Protein AF-A0A2W3ZI94-F1 (afdb_monomer_lite)

Structure (mmCIF, N/CA/C/O backbone):
data_AF-A0A2W3ZI94-F1
#
_entry.id   AF-A0A2W3ZI94-F1
#
loop_
_atom_site.group_PDB
_atom_site.id
_atom_site.type_symbol
_atom_site.label_atom_id
_atom_site.label_alt_id
_atom_site.label_comp_id
_atom_site.label_asym_id
_atom_site.label_entity_id
_atom_site.label_seq_id
_atom_site.pdbx_PDB_ins_code
_atom_site.Cartn_x
_atom_site.Cartn_y
_atom_site.Cartn_z
_atom_site.occupancy
_atom_site.B_iso_or_equiv
_atom_site.auth_seq_id
_atom_site.auth_comp_id
_atom_site.auth_asym_id
_atom_site.auth_atom_id
_atom_site.pdbx_PDB_model_num
ATOM 1 N N . MET A 1 1 ? 6.657 10.596 2.943 1.00 67.88 1 MET A N 1
ATOM 2 C CA . MET A 1 1 ? 6.459 9.657 4.073 1.00 67.88 1 MET A CA 1
ATOM 3 C C . MET A 1 1 ? 5.938 10.305 5.361 1.00 67.88 1 MET A C 1
ATOM 5 O O . MET A 1 1 ? 5.074 9.703 5.979 1.00 67.88 1 MET A O 1
ATOM 9 N N . LYS A 1 2 ? 6.381 11.511 5.772 1.00 80.62 2 LYS A N 1
ATOM 10 C CA . LYS A 1 2 ? 6.008 12.125 7.072 1.00 80.62 2 LYS A CA 1
ATOM 11 C C . LYS A 1 2 ? 4.496 12.137 7.373 1.00 80.62 2 LYS A C 1
ATOM 13 O O . LYS A 1 2 ? 4.099 11.718 8.449 1.00 80.62 2 LYS A O 1
ATOM 18 N N . ASN A 1 3 ? 3.659 12.530 6.410 1.00 85.75 3 ASN A N 1
ATOM 19 C CA . ASN A 1 3 ? 2.201 12.569 6.606 1.00 85.75 3 ASN A CA 1
ATOM 20 C C . ASN A 1 3 ? 1.575 11.172 6.761 1.00 85.75 3 ASN A C 1
ATOM 22 O O . ASN A 1 3 ? 0.648 11.007 7.548 1.00 85.75 3 ASN A O 1
ATOM 26 N N . LEU A 1 4 ? 2.090 10.168 6.040 1.00 90.12 4 LEU A N 1
ATOM 27 C CA . LEU A 1 4 ? 1.612 8.786 6.140 1.00 90.12 4 LEU A CA 1
ATOM 28 C C . LEU A 1 4 ? 1.971 8.196 7.506 1.00 90.12 4 LEU A C 1
ATOM 30 O O . LEU A 1 4 ? 1.117 7.617 8.168 1.00 90.12 4 LEU A O 1
ATOM 34 N N . GLN A 1 5 ? 3.198 8.447 7.963 1.00 89.31 5 GLN A N 1
ATOM 35 C CA . GLN A 1 5 ? 3.659 8.045 9.287 1.00 89.31 5 GLN A CA 1
ATOM 36 C C . GLN A 1 5 ? 2.807 8.674 10.400 1.00 89.31 5 GLN A C 1
ATOM 38 O O . GLN A 1 5 ? 2.301 7.961 11.263 1.00 89.31 5 GLN A O 1
ATOM 43 N N . SER A 1 6 ? 2.553 9.986 10.335 1.00 92.31 6 SER A N 1
ATOM 44 C CA . SER A 1 6 ? 1.658 10.661 11.285 1.00 92.31 6 SER A CA 1
ATOM 45 C C . SER A 1 6 ? 0.228 10.106 11.246 1.00 92.31 6 SER A C 1
ATOM 47 O O . SER A 1 6 ? -0.412 9.975 12.288 1.00 92.31 6 SER A O 1
ATOM 49 N N . GLY A 1 7 ? -0.274 9.727 10.066 1.00 91.94 7 GLY A N 1
ATOM 50 C CA . GLY A 1 7 ? -1.568 9.054 9.924 1.00 91.94 7 GLY A CA 1
ATOM 51 C C . GLY A 1 7 ? -1.610 7.686 10.614 1.00 91.94 7 GLY A C 1
ATOM 52 O O . GLY A 1 7 ? -2.579 7.384 11.316 1.00 91.94 7 GLY A O 1
ATOM 53 N N . LYS A 1 8 ? -0.546 6.882 10.480 1.00 93.62 8 LYS A N 1
ATOM 54 C CA . LYS A 1 8 ? -0.423 5.578 11.155 1.00 93.62 8 LYS A CA 1
ATOM 55 C C . LYS A 1 8 ? -0.367 5.738 12.671 1.00 93.62 8 LYS A C 1
ATOM 57 O O . LYS A 1 8 ? -1.076 5.026 13.378 1.00 93.62 8 LYS A O 1
ATOM 62 N N . GLU A 1 9 ? 0.405 6.698 13.169 1.00 94.81 9 GLU A N 1
ATOM 63 C CA . GLU A 1 9 ? 0.486 7.010 14.601 1.00 94.81 9 GLU A CA 1
ATOM 64 C C . GLU A 1 9 ? -0.878 7.426 15.164 1.00 94.81 9 GLU A C 1
ATOM 66 O O . GLU A 1 9 ? -1.322 6.882 16.177 1.00 94.81 9 GLU A O 1
ATOM 71 N N . ALA A 1 10 ? -1.597 8.315 14.472 1.00 94.50 10 ALA A N 1
ATOM 72 C CA . ALA A 1 10 ? -2.949 8.710 14.862 1.00 94.50 10 ALA A CA 1
ATOM 73 C C . ALA A 1 10 ? -3.919 7.512 14.870 1.00 94.50 10 ALA A C 1
ATOM 75 O O . ALA A 1 10 ? -4.693 7.340 15.813 1.00 94.50 10 ALA A O 1
ATOM 76 N N . SER A 1 11 ? -3.850 6.640 13.858 1.00 95.38 11 SER A N 1
ATOM 77 C CA . SER A 1 11 ? -4.662 5.418 13.776 1.00 95.38 11 SER A CA 1
ATOM 78 C C . SER A 1 11 ? -4.373 4.450 14.934 1.00 95.38 11 SER A C 1
ATOM 80 O O . SER A 1 11 ? -5.299 3.916 15.548 1.00 95.38 11 SER A O 1
ATOM 82 N N . GLN A 1 12 ? -3.100 4.274 15.299 1.00 95.19 12 GLN A N 1
ATOM 83 C CA . GLN A 1 12 ? -2.689 3.447 16.437 1.00 95.19 12 GLN A CA 1
ATOM 84 C C . GLN A 1 12 ? -3.173 4.023 17.771 1.00 95.19 12 GLN A C 1
ATOM 86 O O . GLN A 1 12 ? -3.701 3.281 18.603 1.00 95.19 12 GLN A O 1
ATOM 91 N N . GLN A 1 13 ? -3.054 5.338 17.967 1.00 96.62 13 GLN A N 1
ATOM 92 C CA . GLN A 1 13 ? -3.566 6.011 19.162 1.00 96.62 13 GLN A CA 1
ATOM 93 C C . GLN A 1 13 ? -5.091 5.881 19.272 1.00 96.62 13 GLN A C 1
ATOM 95 O O . GLN A 1 13 ? -5.598 5.553 20.346 1.00 96.62 13 GLN A O 1
ATOM 100 N N . LEU A 1 14 ? -5.822 6.051 18.164 1.00 95.38 14 LEU A N 1
ATOM 101 C CA . LEU A 1 14 ? -7.273 5.847 18.112 1.00 95.38 14 LEU A CA 1
ATOM 102 C C . LEU A 1 14 ? -7.663 4.404 18.440 1.00 95.38 14 LEU A C 1
ATOM 104 O O . LEU A 1 14 ? -8.616 4.183 19.191 1.00 95.38 14 LEU A O 1
ATOM 108 N N . LYS A 1 15 ? -6.919 3.418 17.927 1.00 95.06 15 LYS A N 1
ATOM 109 C CA . LYS A 1 15 ? -7.132 2.000 18.242 1.00 95.06 15 LYS A CA 1
ATOM 110 C C . LYS A 1 15 ? -6.933 1.732 19.733 1.00 95.06 15 LYS A C 1
ATOM 112 O O . LYS A 1 15 ? -7.815 1.156 20.365 1.00 95.06 15 LYS A O 1
ATOM 117 N N . ALA A 1 16 ? -5.820 2.195 20.301 1.00 94.81 16 ALA A N 1
ATOM 118 C CA . ALA A 1 16 ? -5.512 2.021 21.718 1.00 94.81 16 ALA A CA 1
ATOM 119 C C . ALA A 1 16 ? -6.544 2.720 22.621 1.00 94.81 16 ALA A C 1
ATOM 121 O O . ALA A 1 16 ? -7.003 2.141 23.604 1.00 94.81 16 ALA A O 1
ATOM 122 N N . GLY A 1 17 ? -6.956 3.942 22.272 1.00 92.31 17 GLY A N 1
ATOM 123 C CA . GLY A 1 17 ? -8.023 4.663 22.967 1.00 92.31 17 GLY A CA 1
ATOM 124 C C . GLY A 1 17 ? -9.356 3.914 22.912 1.00 92.31 17 GLY A C 1
ATOM 125 O O . GLY A 1 17 ? -9.997 3.721 23.941 1.00 92.31 17 GLY A O 1
ATOM 126 N N . SER A 1 18 ? -9.727 3.401 21.739 1.00 92.12 18 SER A N 1
ATOM 127 C CA . SER A 1 18 ? -10.952 2.613 21.545 1.00 92.12 18 SER A CA 1
ATOM 128 C C . SER A 1 18 ? -10.939 1.311 22.352 1.00 92.12 18 SER A C 1
ATOM 130 O O . SER A 1 18 ? -11.940 0.957 22.968 1.00 92.12 18 SER A O 1
ATOM 132 N N . GLN A 1 19 ? -9.798 0.622 22.426 1.00 90.44 19 GLN A N 1
ATOM 133 C CA . GLN A 1 19 ? -9.638 -0.569 23.268 1.00 90.44 19 GLN A CA 1
ATOM 134 C C . GLN A 1 19 ? -9.769 -0.243 24.760 1.00 90.44 19 GLN A C 1
ATOM 136 O O . GLN A 1 19 ? -10.394 -1.004 25.495 1.00 90.44 19 GLN A O 1
ATOM 141 N N . LYS A 1 20 ? -9.237 0.902 25.211 1.00 87.81 20 LYS A N 1
ATOM 142 C CA . LYS A 1 20 ? -9.434 1.373 26.590 1.00 87.81 20 LYS A CA 1
ATOM 143 C C . LYS A 1 20 ? -10.903 1.656 26.889 1.00 87.81 20 LYS A C 1
ATOM 145 O O . LYS A 1 20 ? -11.350 1.316 27.977 1.00 87.81 20 LYS A O 1
ATOM 150 N N . VAL A 1 21 ? -11.654 2.225 25.943 1.00 84.50 21 VAL A N 1
ATOM 151 C CA . VAL A 1 21 ? -13.106 2.426 26.097 1.00 84.50 21 VAL A CA 1
ATOM 152 C C . VAL A 1 21 ? -13.817 1.082 26.260 1.00 84.50 21 VAL A C 1
ATOM 154 O O . VAL A 1 21 ? -14.571 0.921 27.213 1.00 84.50 21 VAL A O 1
ATOM 157 N N . VAL A 1 22 ? -13.521 0.087 25.415 1.00 84.50 22 VAL A N 1
ATOM 158 C CA . VAL A 1 22 ? -14.087 -1.270 25.553 1.00 84.50 22 VAL A CA 1
ATOM 159 C C . VAL A 1 22 ? -13.744 -1.893 26.914 1.00 84.50 22 VAL A C 1
ATOM 161 O O . VAL A 1 22 ? -14.622 -2.437 27.580 1.00 84.50 22 VAL A O 1
ATOM 164 N N . ALA A 1 23 ? -12.495 -1.771 27.369 1.00 81.62 23 ALA A N 1
ATOM 165 C CA . ALA A 1 23 ? -12.049 -2.335 28.644 1.00 81.62 23 ALA A CA 1
ATOM 166 C C . ALA A 1 23 ? -12.647 -1.621 29.872 1.00 81.62 23 ALA A C 1
ATOM 168 O O . ALA A 1 23 ? -13.001 -2.271 30.854 1.00 81.62 23 ALA A O 1
ATOM 169 N N . ALA A 1 24 ? -12.786 -0.293 29.826 1.00 73.94 24 ALA A N 1
ATOM 170 C CA . ALA A 1 24 ? -13.434 0.485 30.883 1.00 73.94 24 ALA A CA 1
ATOM 171 C C . ALA A 1 24 ? -14.924 0.139 31.007 1.00 73.94 24 ALA A C 1
ATOM 173 O O . ALA A 1 24 ? -15.475 0.136 32.106 1.00 73.94 24 ALA A O 1
ATOM 174 N N . VAL A 1 25 ? -15.560 -0.204 29.884 1.00 69.00 25 VAL A N 1
ATOM 175 C CA . VAL A 1 25 ? -16.930 -0.717 29.861 1.00 69.00 25 VAL A CA 1
ATOM 176 C C . VAL A 1 25 ? -16.988 -2.080 30.571 1.00 69.00 25 VAL A C 1
ATOM 178 O O . VAL A 1 25 ? -17.795 -2.222 31.486 1.00 69.00 25 VAL A O 1
ATOM 181 N N . ASP A 1 26 ? -16.076 -3.020 30.286 1.00 66.50 26 ASP A N 1
ATOM 182 C CA . ASP A 1 26 ? -16.006 -4.350 30.936 1.00 66.50 26 ASP A CA 1
ATOM 183 C C . ASP A 1 26 ? -15.731 -4.315 32.464 1.00 66.50 26 ASP A C 1
ATOM 185 O O . ASP A 1 26 ? -16.056 -5.264 33.181 1.00 66.50 26 ASP A O 1
ATOM 189 N N . GLY A 1 27 ? -15.200 -3.210 33.001 1.00 63.91 27 GLY A N 1
ATOM 190 C CA . GLY A 1 27 ? -14.850 -3.026 34.420 1.00 63.91 27 GLY A CA 1
ATOM 191 C C . GLY A 1 27 ? -16.011 -2.785 35.406 1.00 63.91 27 GLY A C 1
ATOM 192 O O . GLY A 1 27 ? -15.751 -2.431 36.555 1.00 63.91 27 GLY A O 1
ATOM 193 N N . LYS A 1 28 ? -17.277 -2.977 34.999 1.00 59.50 28 LYS A N 1
ATOM 194 C CA . LYS A 1 28 ? -18.519 -2.724 35.780 1.00 59.50 28 LYS A CA 1
ATOM 195 C C . LYS A 1 28 ? -18.851 -1.251 36.093 1.00 59.50 28 LYS A C 1
ATOM 197 O O . LYS A 1 28 ? -19.664 -0.993 36.977 1.00 59.50 28 LYS A O 1
ATOM 202 N N . THR A 1 29 ? -18.290 -0.273 35.379 1.00 57.09 29 THR A N 1
ATOM 203 C CA . THR A 1 29 ? -18.616 1.159 35.597 1.00 57.09 29 THR A CA 1
ATOM 204 C C . THR A 1 29 ? -19.902 1.607 34.878 1.00 57.09 29 THR A C 1
ATOM 206 O O . THR A 1 29 ? -20.503 2.611 35.247 1.00 57.09 29 THR A O 1
ATOM 209 N N . LEU A 1 30 ? -20.365 0.842 33.884 1.00 57.28 30 LEU A N 1
ATOM 210 C CA . LEU A 1 30 ? -21.620 1.033 33.149 1.00 57.28 30 LEU A CA 1
ATOM 211 C C . LEU A 1 30 ? -22.376 -0.305 33.146 1.00 57.28 30 LEU A C 1
ATOM 213 O O . LEU A 1 30 ? -21.783 -1.329 32.822 1.00 57.28 30 LEU A O 1
ATOM 217 N N . SER A 1 31 ? -23.662 -0.335 33.503 1.00 64.50 31 SER A N 1
ATOM 218 C CA . SER A 1 31 ? -24.506 -1.539 33.410 1.00 64.50 31 SER A CA 1
ATOM 219 C C . SER A 1 31 ? -25.778 -1.255 32.601 1.00 64.50 31 SER A C 1
ATOM 221 O O . SER A 1 31 ? -26.190 -0.104 32.454 1.00 64.50 31 SER A O 1
ATOM 223 N N . GLY A 1 32 ? -26.392 -2.298 32.030 1.00 72.62 32 GLY A N 1
ATOM 224 C CA . GLY A 1 32 ? -27.660 -2.202 31.289 1.00 72.62 32 GLY A CA 1
ATOM 225 C C . GLY A 1 32 ? -27.522 -2.066 29.765 1.00 72.62 32 GLY A C 1
ATOM 226 O O . GLY A 1 32 ? -26.488 -2.374 29.182 1.00 72.62 32 GLY A O 1
ATOM 227 N N . ALA A 1 33 ? -28.585 -1.623 29.086 1.00 76.25 33 ALA A N 1
ATOM 228 C CA . ALA A 1 33 ? -28.647 -1.581 27.617 1.00 76.25 33 ALA A CA 1
ATOM 229 C C . ALA A 1 33 ? -27.573 -0.676 26.979 1.00 76.25 33 ALA A C 1
ATOM 231 O O . ALA A 1 33 ? -27.032 -1.007 25.925 1.00 76.25 33 ALA A O 1
ATOM 232 N N . ALA A 1 34 ? -27.214 0.429 27.642 1.00 74.50 34 ALA A N 1
ATOM 233 C CA . ALA A 1 34 ? -26.156 1.333 27.189 1.00 74.50 34 ALA A CA 1
ATOM 234 C C . ALA A 1 34 ? -24.760 0.681 27.230 1.00 74.50 34 ALA A C 1
ATOM 236 O O . ALA A 1 34 ? -23.939 0.950 26.354 1.00 74.50 34 ALA A O 1
ATOM 237 N N . TYR A 1 35 ? -24.508 -0.217 28.193 1.00 72.50 35 TYR A N 1
ATOM 238 C CA . TYR A 1 35 ? -23.271 -1.005 28.270 1.00 72.50 35 TYR A CA 1
ATOM 239 C C . TYR A 1 35 ? -23.130 -1.924 27.051 1.00 72.50 35 TYR A C 1
ATOM 241 O O . TYR A 1 35 ? -22.112 -1.890 26.358 1.00 72.50 35 TYR A O 1
ATOM 249 N N . THR A 1 36 ? -24.180 -2.686 26.735 1.00 74.69 36 THR A N 1
ATOM 250 C CA . THR A 1 36 ? -24.172 -3.613 25.594 1.00 74.69 36 THR A CA 1
ATOM 251 C C . THR A 1 36 ? -24.063 -2.859 24.271 1.00 74.69 36 THR A C 1
ATOM 253 O O . THR A 1 36 ? -23.278 -3.245 23.407 1.00 74.69 36 THR A O 1
ATOM 256 N N . ALA A 1 37 ? -24.794 -1.749 24.129 1.00 82.38 37 ALA A N 1
ATOM 257 C CA . ALA A 1 37 ? -24.751 -0.919 22.930 1.00 82.38 37 ALA A CA 1
ATOM 258 C C . ALA A 1 37 ? -23.372 -0.273 22.718 1.00 82.38 37 ALA A C 1
ATOM 260 O O . ALA A 1 37 ? -22.847 -0.305 21.608 1.00 82.38 37 ALA A O 1
ATOM 261 N N . GLY A 1 38 ? -22.756 0.268 23.777 1.00 83.06 38 GLY A N 1
ATOM 262 C CA . GLY A 1 38 ? -21.419 0.859 23.710 1.00 83.06 38 GLY A CA 1
ATOM 263 C C . GLY A 1 38 ? -20.345 -0.171 23.360 1.00 83.06 38 GLY A C 1
ATOM 264 O O . GLY A 1 38 ? -19.549 0.053 22.449 1.00 83.06 38 GLY A O 1
ATOM 265 N N . LYS A 1 39 ? -20.356 -1.337 24.020 1.00 83.06 39 LYS A N 1
ATOM 266 C CA . LYS A 1 39 ? -19.419 -2.425 23.711 1.00 83.06 39 LYS A CA 1
ATOM 267 C C . LYS A 1 39 ? -19.569 -2.916 22.270 1.00 83.06 39 LYS A C 1
ATOM 269 O O . LYS A 1 39 ? -18.553 -3.061 21.589 1.00 83.06 39 LYS A O 1
ATOM 274 N N . GLY A 1 40 ? -20.804 -3.126 21.809 1.00 87.31 40 GLY A N 1
ATOM 275 C CA . GLY A 1 40 ? -21.100 -3.535 20.434 1.00 87.31 40 GLY A CA 1
ATOM 276 C C . GLY A 1 40 ? -20.634 -2.497 19.415 1.00 87.31 40 GLY A C 1
ATOM 277 O O . GLY A 1 40 ? -19.878 -2.821 18.509 1.00 87.31 40 GLY A O 1
ATOM 278 N N . LEU A 1 41 ? -20.958 -1.213 19.615 1.00 90.38 41 LEU A N 1
ATOM 279 C CA . LEU A 1 41 ? -20.513 -0.138 18.721 1.00 90.38 41 LEU A CA 1
ATOM 280 C C . LEU A 1 41 ? -18.987 -0.127 18.552 1.00 90.38 41 LEU A C 1
ATOM 282 O O . LEU A 1 41 ? -18.478 -0.049 17.431 1.00 90.38 41 LEU A O 1
ATOM 286 N N . PHE A 1 42 ? -18.241 -0.214 19.654 1.00 91.25 42 PHE A N 1
ATOM 287 C CA . PHE A 1 42 ? -16.786 -0.159 19.577 1.00 91.25 42 PHE A CA 1
ATOM 288 C C . PHE A 1 42 ? -16.163 -1.439 19.018 1.00 91.25 42 PHE A C 1
ATOM 290 O O . PHE A 1 42 ? -15.230 -1.354 18.217 1.00 91.25 42 PHE A O 1
ATOM 297 N N . SER A 1 43 ? -16.675 -2.604 19.412 1.00 90.19 43 SER A N 1
ATOM 298 C CA . SER A 1 43 ? -16.118 -3.902 19.012 1.00 90.19 43 SER A CA 1
ATOM 299 C C . SER A 1 43 ? -16.469 -4.262 17.571 1.00 90.19 43 SER A C 1
ATOM 301 O O . SER A 1 43 ? -15.614 -4.765 16.846 1.00 90.19 43 SER A O 1
ATOM 303 N N . ASP A 1 44 ? -17.686 -3.935 17.139 1.00 92.88 44 ASP A N 1
ATOM 304 C CA . ASP A 1 44 ? -18.244 -4.426 15.878 1.00 92.88 44 ASP A CA 1
ATOM 305 C C . ASP A 1 44 ? -18.129 -3.396 14.749 1.00 92.88 44 ASP A C 1
ATOM 307 O O . ASP A 1 44 ? -18.106 -3.767 13.574 1.00 92.88 44 ASP A O 1
ATOM 311 N N . LEU A 1 45 ? -18.014 -2.102 15.079 1.00 93.94 45 LEU A N 1
ATOM 312 C CA . LEU A 1 45 ? -17.934 -1.032 14.083 1.00 93.94 45 LEU A CA 1
ATOM 313 C C . LEU A 1 45 ? -16.651 -0.206 14.186 1.00 93.94 45 LEU A C 1
ATOM 315 O O . LEU A 1 45 ? -15.901 -0.126 13.209 1.00 93.94 45 LEU A O 1
ATOM 319 N N . VAL A 1 46 ? -16.374 0.410 15.339 1.00 94.38 46 VAL A N 1
ATOM 320 C CA . VAL A 1 46 ? -15.277 1.391 15.460 1.00 94.38 46 VAL A CA 1
A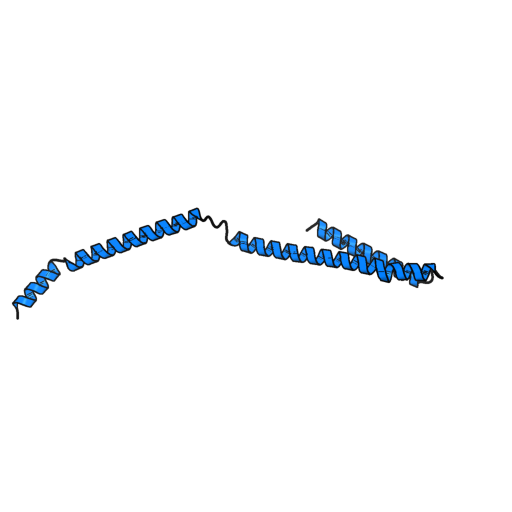TOM 321 C C . VAL A 1 46 ? -13.907 0.731 15.291 1.00 94.38 46 VAL A C 1
ATOM 323 O O . VAL A 1 46 ? -13.137 1.145 14.424 1.00 94.38 46 VAL A O 1
ATOM 326 N N . LEU A 1 47 ? -13.597 -0.319 16.059 1.00 95.31 47 LEU A N 1
ATOM 327 C CA . LEU A 1 47 ? -12.305 -1.014 15.978 1.00 95.31 47 LEU A CA 1
ATOM 328 C C . LEU A 1 47 ? -12.056 -1.664 14.602 1.00 95.31 47 LEU A C 1
ATOM 330 O O . LEU A 1 47 ? -10.949 -1.502 14.067 1.00 95.31 47 LEU A O 1
ATOM 334 N N . PRO A 1 48 ? -13.043 -2.341 13.978 1.00 96.31 48 PRO A N 1
ATOM 335 C CA . PRO A 1 48 ? -12.904 -2.828 12.609 1.00 96.31 48 PRO A CA 1
ATOM 336 C C . PRO A 1 48 ? -12.673 -1.706 11.596 1.00 96.31 48 PRO A C 1
ATOM 338 O O . PRO A 1 48 ? -11.849 -1.858 10.696 1.00 96.31 48 PRO A O 1
ATOM 341 N N . THR A 1 49 ? -13.346 -0.562 11.744 1.00 96.69 49 THR A N 1
ATOM 342 C CA . THR A 1 49 ? -13.176 0.586 10.839 1.00 96.69 49 THR A CA 1
ATOM 343 C C . THR A 1 49 ? -11.782 1.192 10.958 1.00 96.69 49 THR A C 1
ATOM 345 O O . THR A 1 49 ? -11.122 1.394 9.940 1.00 96.69 49 THR A O 1
ATOM 348 N N . ILE A 1 50 ? -11.288 1.401 12.182 1.00 95.31 50 ILE A N 1
ATOM 349 C CA . ILE A 1 50 ? -9.910 1.859 12.412 1.00 95.31 50 ILE A CA 1
ATOM 350 C C . ILE A 1 50 ? -8.922 0.881 11.771 1.00 95.31 50 ILE A C 1
ATOM 352 O O . ILE A 1 50 ? -8.029 1.313 11.049 1.00 95.31 50 ILE A O 1
ATOM 356 N N . SER A 1 51 ? -9.127 -0.428 11.956 1.00 94.19 51 SER A N 1
ATOM 357 C CA . SER A 1 51 ? -8.252 -1.454 11.377 1.00 94.19 51 SER A CA 1
ATOM 358 C C . SER A 1 51 ? -8.251 -1.424 9.845 1.00 94.19 51 SER A C 1
ATOM 360 O O . SER A 1 51 ? -7.184 -1.515 9.244 1.00 94.19 51 SER A O 1
ATOM 362 N N . LYS A 1 52 ? -9.411 -1.224 9.198 1.00 95.62 52 LYS A N 1
ATOM 363 C CA . LYS A 1 52 ? -9.497 -1.049 7.736 1.00 95.62 52 LYS A CA 1
ATOM 364 C C . LYS A 1 52 ? -8.690 0.158 7.258 1.00 95.62 52 LYS A C 1
ATOM 366 O O . LYS A 1 52 ? -7.990 0.055 6.254 1.00 95.62 52 LYS A O 1
ATOM 371 N N . VAL A 1 53 ? -8.767 1.280 7.977 1.00 94.62 53 VAL A N 1
ATOM 372 C CA . VAL A 1 53 ? -7.985 2.484 7.663 1.00 94.62 53 VAL A CA 1
ATOM 373 C C . VAL A 1 53 ? -6.488 2.222 7.834 1.00 94.62 53 VAL A C 1
ATOM 375 O O . VAL A 1 53 ? -5.721 2.568 6.939 1.00 94.62 53 VAL A O 1
ATOM 378 N N . THR A 1 54 ? -6.068 1.555 8.916 1.00 93.56 54 THR A N 1
ATOM 379 C CA . THR A 1 54 ? -4.658 1.178 9.116 1.00 93.56 54 THR A CA 1
ATOM 380 C C . THR A 1 54 ? -4.150 0.317 7.958 1.00 93.56 54 THR A C 1
ATOM 382 O O . THR A 1 54 ? -3.132 0.641 7.357 1.00 93.56 54 THR A O 1
ATOM 385 N N . SER A 1 55 ? -4.898 -0.721 7.572 1.00 94.38 55 SER A N 1
ATOM 386 C CA . SER A 1 55 ? -4.513 -1.594 6.458 1.00 94.38 55 SER A CA 1
ATOM 387 C C . SER A 1 55 ? -4.483 -0.872 5.109 1.00 94.38 55 SER A C 1
ATOM 389 O O . SER A 1 55 ? -3.670 -1.207 4.253 1.00 94.38 55 SER A O 1
ATOM 391 N N . ALA A 1 56 ? -5.355 0.115 4.890 1.00 94.88 56 ALA A N 1
ATOM 392 C CA . ALA A 1 56 ? -5.299 0.943 3.688 1.00 94.88 56 ALA A CA 1
ATOM 393 C C . ALA A 1 56 ? -4.027 1.809 3.657 1.00 94.88 56 ALA A C 1
ATOM 395 O O . ALA A 1 56 ? -3.394 1.917 2.611 1.00 94.88 56 ALA A O 1
ATOM 396 N N . MET A 1 57 ? -3.616 2.369 4.799 1.00 94.31 57 MET A N 1
ATOM 397 C CA . MET A 1 57 ? -2.349 3.102 4.914 1.00 94.31 57 MET A CA 1
ATOM 398 C C . MET A 1 57 ? -1.138 2.196 4.656 1.00 94.31 57 MET A C 1
ATOM 400 O O . MET A 1 57 ? -0.226 2.613 3.947 1.00 94.31 57 MET A O 1
ATOM 404 N N . ASP A 1 58 ? -1.148 0.960 5.170 1.00 93.25 58 ASP A N 1
ATOM 405 C CA . ASP A 1 58 ? -0.088 -0.028 4.909 1.00 93.25 58 ASP A CA 1
ATOM 406 C C . ASP A 1 58 ? 0.041 -0.343 3.409 1.00 93.25 58 ASP A C 1
ATOM 408 O O . ASP A 1 58 ? 1.147 -0.414 2.877 1.00 93.25 58 ASP A O 1
ATOM 412 N N . ARG A 1 59 ? -1.088 -0.474 2.698 1.00 95.75 59 ARG A N 1
ATOM 413 C CA . ARG A 1 59 ? -1.086 -0.693 1.242 1.00 95.75 59 ARG A CA 1
ATOM 414 C C . ARG A 1 59 ? -0.508 0.494 0.479 1.00 95.75 59 ARG A C 1
ATOM 416 O O . ARG A 1 59 ? 0.332 0.290 -0.388 1.00 95.75 59 ARG A O 1
ATOM 423 N N . ILE A 1 60 ? -0.904 1.719 0.831 1.00 94.50 60 ILE A N 1
ATOM 424 C CA . ILE A 1 60 ? -0.363 2.938 0.207 1.00 94.50 60 ILE A CA 1
ATOM 425 C C . ILE A 1 60 ? 1.155 3.022 0.411 1.00 94.50 60 ILE A C 1
ATOM 427 O O . ILE A 1 60 ? 1.884 3.390 -0.506 1.00 94.50 60 ILE A O 1
ATOM 431 N N . GLU A 1 61 ? 1.650 2.667 1.599 1.00 93.31 61 GLU A N 1
ATOM 432 C CA . GLU A 1 61 ? 3.088 2.631 1.880 1.00 93.31 61 GLU A CA 1
ATOM 433 C C . GLU A 1 61 ? 3.823 1.632 0.976 1.00 93.31 61 GLU A C 1
ATOM 435 O O . GLU A 1 61 ? 4.841 1.973 0.370 1.00 93.31 61 GLU A O 1
ATOM 440 N N . GLN A 1 62 ? 3.273 0.425 0.836 1.00 93.44 62 GLN A N 1
ATOM 441 C CA . GLN A 1 62 ? 3.834 -0.621 -0.014 1.00 93.44 62 GLN A CA 1
ATOM 442 C C . GLN A 1 62 ? 3.832 -0.227 -1.500 1.00 93.44 62 GLN A C 1
ATOM 444 O O . GLN A 1 62 ? 4.819 -0.451 -2.207 1.00 93.44 62 GLN A O 1
ATOM 449 N N . GLU A 1 63 ? 2.745 0.374 -1.984 1.00 94.31 63 GLU A N 1
ATOM 450 C CA . GLU A 1 63 ? 2.644 0.871 -3.359 1.00 94.31 63 GLU A CA 1
ATOM 451 C C . GLU A 1 63 ? 3.665 1.981 -3.620 1.00 94.31 63 GLU A C 1
ATOM 453 O O . GLU A 1 63 ? 4.400 1.920 -4.604 1.00 94.31 63 GLU A O 1
ATOM 458 N N . LEU A 1 64 ? 3.797 2.949 -2.708 1.00 92.62 64 LEU A N 1
ATOM 459 C CA . LEU A 1 64 ? 4.807 4.007 -2.814 1.00 92.62 64 LEU A CA 1
ATOM 460 C C . LEU A 1 64 ? 6.229 3.446 -2.868 1.00 92.62 64 LEU A C 1
ATOM 462 O O . LEU A 1 64 ? 7.050 3.921 -3.655 1.00 92.62 64 LEU A O 1
ATOM 466 N N . GLN A 1 65 ? 6.530 2.430 -2.060 1.00 91.31 65 GLN A N 1
ATOM 467 C CA . GLN A 1 65 ? 7.836 1.780 -2.081 1.00 91.31 65 GLN A CA 1
ATOM 468 C C . GLN A 1 65 ? 8.071 1.034 -3.400 1.00 91.31 65 GLN A C 1
ATOM 470 O O . GLN A 1 65 ? 9.163 1.102 -3.960 1.00 91.31 65 GLN A O 1
ATOM 475 N N . THR A 1 66 ? 7.033 0.396 -3.942 1.00 92.44 66 THR A N 1
ATOM 476 C CA . THR A 1 66 ? 7.077 -0.247 -5.263 1.00 92.44 66 THR A CA 1
ATOM 477 C C . THR A 1 66 ? 7.383 0.769 -6.362 1.00 92.44 66 THR A C 1
ATOM 479 O O . THR A 1 66 ? 8.297 0.544 -7.153 1.00 92.44 66 THR A O 1
ATOM 482 N N . TYR A 1 67 ? 6.688 1.911 -6.381 1.00 89.94 67 TYR A N 1
ATOM 483 C CA . TYR A 1 67 ? 6.953 2.982 -7.345 1.00 89.94 67 TYR A CA 1
ATOM 484 C C . TYR A 1 67 ? 8.346 3.581 -7.185 1.00 89.94 67 TYR A C 1
ATOM 486 O O . TYR A 1 67 ? 9.017 3.808 -8.181 1.00 89.94 67 TYR A O 1
ATOM 494 N N . THR A 1 68 ? 8.807 3.784 -5.950 1.00 88.25 68 THR A N 1
ATOM 495 C CA . THR A 1 68 ? 10.160 4.297 -5.677 1.00 88.25 68 THR A CA 1
ATOM 496 C C . THR A 1 68 ? 11.227 3.351 -6.227 1.00 88.25 68 THR A C 1
ATOM 498 O O . THR A 1 68 ? 12.179 3.792 -6.862 1.00 88.25 68 THR A O 1
ATOM 501 N N . ASN A 1 69 ? 11.057 2.042 -6.035 1.00 85.88 69 ASN A N 1
ATOM 502 C CA . ASN A 1 69 ? 11.986 1.046 -6.563 1.00 85.88 69 ASN A CA 1
ATOM 503 C C . ASN A 1 69 ? 11.932 0.974 -8.099 1.00 85.88 69 ASN A C 1
ATOM 505 O O . ASN A 1 69 ? 12.967 0.860 -8.751 1.00 85.88 69 ASN A O 1
ATOM 509 N N . ALA A 1 70 ? 10.735 1.051 -8.688 1.00 84.94 70 ALA A N 1
ATOM 510 C CA . ALA A 1 70 ? 10.573 1.085 -10.140 1.00 84.94 70 ALA A CA 1
ATOM 511 C C . ALA A 1 70 ? 11.221 2.337 -10.751 1.00 84.94 70 ALA A C 1
ATOM 513 O O . ALA A 1 70 ? 11.937 2.230 -11.743 1.00 84.94 70 ALA A O 1
ATOM 514 N N . ASP A 1 71 ? 11.028 3.498 -10.127 1.00 83.06 71 ASP A N 1
ATOM 515 C CA . ASP A 1 71 ? 11.650 4.760 -10.522 1.00 83.06 71 ASP A CA 1
ATOM 516 C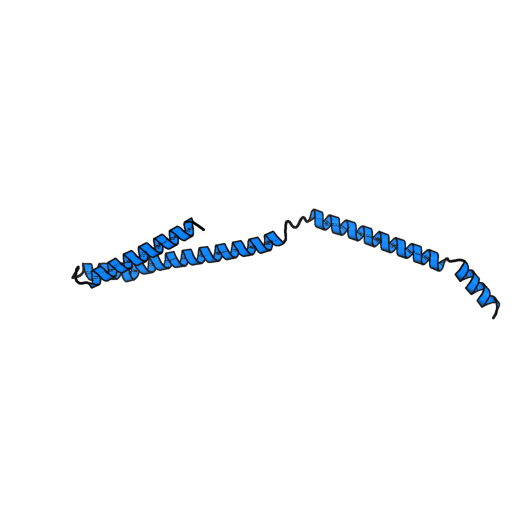 C . ASP A 1 71 ? 13.177 4.700 -10.426 1.00 83.06 71 ASP A C 1
ATOM 518 O O . ASP A 1 71 ? 13.853 5.155 -11.340 1.00 83.06 71 ASP A O 1
ATOM 522 N N . GLN A 1 72 ? 13.741 4.067 -9.393 1.00 78.94 72 GLN A N 1
ATOM 523 C CA . GLN A 1 72 ? 15.188 3.842 -9.300 1.00 78.94 72 GLN A CA 1
ATOM 524 C C . GLN A 1 72 ? 15.716 2.969 -10.442 1.00 78.94 72 GLN A C 1
ATOM 526 O O . GLN A 1 72 ? 16.749 3.295 -11.026 1.00 78.94 72 GLN A O 1
ATOM 531 N N . ASN A 1 73 ? 15.003 1.895 -10.790 1.00 74.75 73 ASN A N 1
ATOM 532 C CA . ASN A 1 73 ? 15.389 1.031 -11.905 1.00 74.75 73 ASN A CA 1
ATOM 533 C C . ASN A 1 73 ? 15.340 1.795 -13.238 1.00 74.75 73 ASN A C 1
ATOM 535 O O . ASN A 1 73 ? 16.294 1.743 -14.008 1.00 74.75 73 ASN A O 1
ATOM 539 N N . ILE A 1 74 ? 14.275 2.561 -13.485 1.00 73.50 74 ILE A N 1
ATOM 540 C CA . ILE A 1 74 ? 14.112 3.337 -14.724 1.00 73.50 74 ILE A CA 1
ATOM 541 C C . ILE A 1 74 ? 15.105 4.504 -14.780 1.00 73.50 74 ILE A C 1
ATOM 543 O O . ILE A 1 74 ? 15.752 4.720 -15.797 1.00 73.50 74 ILE A O 1
ATOM 547 N N . SER A 1 75 ? 15.293 5.233 -13.681 1.00 68.94 75 SER A N 1
ATOM 548 C CA . SER A 1 75 ? 16.258 6.335 -13.594 1.00 68.94 75 SER A CA 1
ATOM 549 C C . SER A 1 75 ? 17.698 5.855 -13.788 1.00 68.94 75 SER A C 1
ATOM 551 O O . SER A 1 75 ? 18.533 6.608 -14.289 1.00 68.94 75 SER A O 1
ATOM 553 N N . SER A 1 76 ? 17.998 4.600 -13.428 1.00 64.88 76 SER A N 1
ATOM 554 C CA . SER A 1 76 ? 19.306 3.983 -13.678 1.00 64.88 76 SER A CA 1
ATOM 555 C C . SER A 1 76 ? 19.569 3.687 -15.159 1.00 64.88 76 SER A C 1
ATOM 557 O O . SER A 1 76 ? 20.728 3.647 -15.568 1.00 64.88 76 SER A O 1
ATOM 559 N N . GLU A 1 77 ? 18.519 3.567 -15.977 1.00 63.09 77 GLU A N 1
ATOM 560 C CA . GLU A 1 77 ? 18.627 3.453 -17.440 1.00 63.09 77 GLU A CA 1
ATOM 561 C C . GLU A 1 77 ? 18.967 4.806 -18.104 1.00 63.09 77 GLU A C 1
ATOM 563 O O . GLU A 1 77 ? 19.292 4.863 -19.292 1.00 63.09 77 GLU A O 1
ATOM 568 N N . GLY A 1 78 ? 18.969 5.901 -17.328 1.00 62.25 78 GLY A N 1
ATOM 569 C CA . GLY A 1 78 ? 19.217 7.258 -17.804 1.00 62.25 78 GLY A CA 1
ATOM 570 C C . GLY A 1 78 ? 18.131 7.761 -18.759 1.00 62.25 78 GLY A C 1
ATOM 571 O O . GLY A 1 78 ? 17.119 7.109 -19.010 1.00 62.25 78 GLY A O 1
ATOM 572 N N . THR A 1 79 ? 18.333 8.947 -19.333 1.00 58.03 79 THR A N 1
ATOM 573 C CA . THR A 1 79 ? 17.555 9.350 -20.507 1.00 58.03 79 THR A CA 1
ATOM 574 C C . THR A 1 79 ? 18.008 8.465 -21.665 1.00 58.03 79 THR A C 1
ATOM 576 O O . THR A 1 79 ? 19.147 8.604 -22.123 1.00 58.03 79 THR A O 1
ATOM 579 N N . LEU A 1 80 ? 17.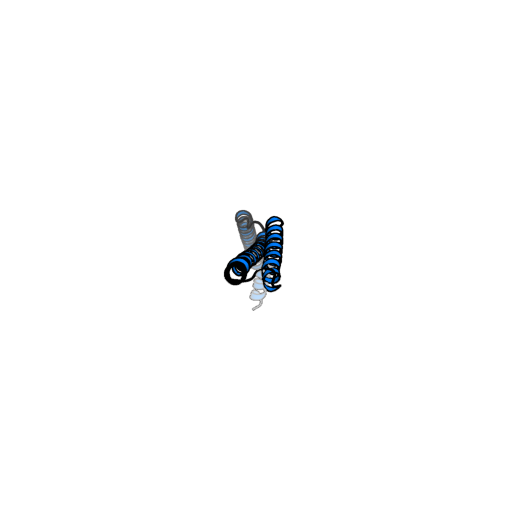145 7.567 -22.152 1.00 60.22 80 LEU A N 1
ATOM 580 C CA . LEU A 1 80 ? 17.295 7.009 -23.497 1.00 60.22 80 LEU A CA 1
ATOM 581 C C . LEU A 1 80 ? 17.158 8.176 -24.483 1.00 60.22 80 LEU A C 1
ATOM 583 O O . LEU A 1 80 ? 16.078 8.496 -24.969 1.00 60.22 80 LEU A O 1
ATOM 587 N N . ASP A 1 81 ? 18.266 8.871 -24.711 1.00 71.38 81 ASP A N 1
ATOM 588 C CA . ASP A 1 81 ? 18.383 9.887 -25.741 1.00 71.38 81 ASP A CA 1
ATOM 589 C C . ASP A 1 81 ? 18.479 9.142 -27.076 1.00 71.38 81 ASP A C 1
ATOM 591 O O . ASP A 1 81 ? 19.545 8.675 -27.497 1.00 71.38 81 ASP A O 1
ATOM 595 N N . GLU A 1 82 ? 17.309 8.933 -27.677 1.00 75.06 82 GLU A N 1
ATOM 596 C CA . GLU A 1 82 ? 17.148 8.255 -28.958 1.00 75.06 82 GLU A CA 1
ATOM 597 C C . GLU A 1 82 ? 18.024 8.906 -30.039 1.00 75.06 82 GLU A C 1
ATOM 599 O O . GLU A 1 82 ? 18.627 8.195 -30.847 1.00 75.06 82 GLU A O 1
ATOM 604 N N . ASP A 1 83 ? 18.214 10.229 -29.990 1.00 77.12 83 ASP A N 1
ATOM 605 C CA . ASP A 1 83 ? 19.088 10.954 -30.912 1.00 77.12 83 ASP A CA 1
ATOM 606 C C . ASP A 1 83 ? 20.555 10.569 -30.701 1.00 77.12 83 ASP A C 1
ATOM 608 O O . ASP A 1 83 ? 21.267 10.260 -31.663 1.00 77.12 83 ASP A O 1
ATOM 612 N N . LYS A 1 84 ? 21.015 10.482 -29.447 1.00 78.00 84 LYS A N 1
ATOM 613 C CA . LYS A 1 84 ? 22.379 10.028 -29.125 1.00 78.00 84 LYS A CA 1
ATOM 614 C C . LYS A 1 84 ? 22.618 8.570 -29.525 1.00 78.00 84 LYS A C 1
ATOM 616 O O . LYS A 1 84 ? 23.716 8.226 -29.978 1.00 78.00 84 LYS A O 1
ATOM 621 N N . LEU A 1 85 ? 21.623 7.698 -29.361 1.00 81.38 85 LEU A N 1
ATOM 622 C CA . LEU A 1 85 ? 21.697 6.299 -29.797 1.00 81.38 85 LEU A CA 1
ATOM 623 C C . LEU A 1 85 ? 21.752 6.199 -31.326 1.00 81.38 85 LEU A C 1
ATOM 625 O O . LEU A 1 85 ? 22.627 5.515 -31.867 1.00 81.38 85 LEU A O 1
ATOM 629 N N . ASN A 1 86 ? 20.895 6.937 -32.028 1.00 86.69 86 ASN A N 1
ATOM 630 C CA . ASN A 1 86 ? 20.881 7.001 -33.487 1.00 86.69 86 ASN A CA 1
ATOM 631 C C . ASN A 1 86 ? 22.186 7.573 -34.050 1.00 86.69 86 ASN A C 1
ATOM 633 O O . ASN A 1 86 ? 22.730 7.030 -35.017 1.00 86.69 86 ASN A O 1
ATOM 637 N N . GLN A 1 87 ? 22.753 8.598 -33.407 1.00 87.06 87 GLN A N 1
ATOM 638 C CA . GLN A 1 87 ? 24.052 9.153 -33.776 1.00 87.06 87 GLN A CA 1
ATOM 639 C C . GLN A 1 87 ? 25.164 8.104 -33.638 1.00 87.06 87 GLN A C 1
ATOM 641 O O . GLN A 1 87 ? 25.941 7.904 -34.572 1.00 87.06 87 GLN A O 1
ATOM 646 N N . GLN A 1 88 ? 25.212 7.364 -32.525 1.00 86.81 88 GLN A N 1
ATOM 647 C CA . GLN A 1 88 ? 26.190 6.284 -32.342 1.00 86.81 88 GLN A CA 1
ATOM 648 C C . GLN A 1 88 ? 26.024 5.159 -33.371 1.00 86.81 88 GLN A C 1
ATOM 650 O O . GLN A 1 88 ? 27.022 4.631 -33.868 1.00 86.81 88 GLN A O 1
ATOM 655 N N . ILE A 1 89 ? 24.786 4.791 -33.715 1.00 92.00 89 ILE A N 1
ATOM 656 C CA . ILE A 1 89 ? 24.501 3.803 -34.764 1.00 92.00 89 ILE A CA 1
ATOM 657 C C . ILE A 1 89 ? 25.024 4.297 -36.115 1.00 92.00 89 ILE A C 1
ATOM 659 O O . ILE A 1 89 ? 25.699 3.541 -36.819 1.00 92.00 89 ILE A O 1
ATOM 663 N N . ALA A 1 90 ? 24.751 5.554 -36.473 1.00 94.62 90 ALA A N 1
ATOM 664 C CA . ALA A 1 90 ? 25.222 6.154 -37.717 1.00 94.62 90 ALA A CA 1
ATOM 665 C C . A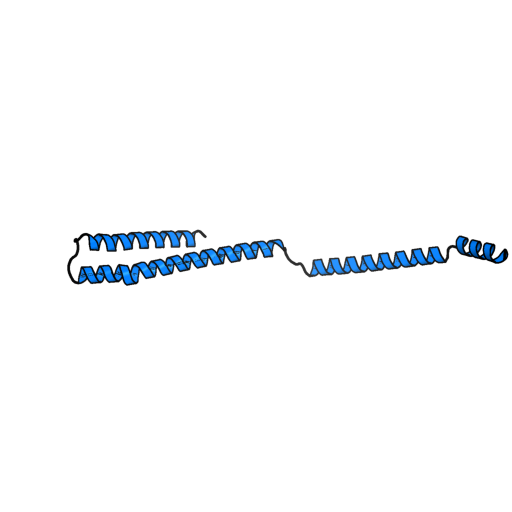LA A 1 90 ? 26.757 6.168 -37.785 1.00 94.62 90 ALA A C 1
ATOM 667 O O . ALA A 1 90 ? 27.332 5.697 -38.770 1.00 94.62 90 ALA A O 1
ATOM 668 N N . THR A 1 91 ? 27.430 6.601 -36.713 1.00 94.31 91 THR A N 1
ATOM 669 C CA . THR A 1 91 ? 28.897 6.588 -36.621 1.00 94.31 91 THR A CA 1
ATOM 670 C C . THR A 1 91 ? 29.457 5.173 -36.759 1.00 94.31 91 THR A C 1
ATOM 672 O O . THR A 1 91 ? 30.359 4.951 -37.564 1.00 94.31 91 THR A O 1
ATOM 675 N N . LYS A 1 92 ? 28.900 4.183 -36.048 1.00 93.69 92 LYS A N 1
ATOM 676 C CA . LYS A 1 92 ? 29.354 2.784 -36.142 1.00 93.69 92 LYS A CA 1
ATOM 677 C C . LYS A 1 92 ? 29.154 2.200 -37.543 1.00 93.69 92 LYS A C 1
ATOM 679 O O . LYS A 1 92 ? 30.039 1.503 -38.037 1.00 93.69 92 LYS A O 1
ATOM 684 N N . LYS A 1 93 ? 28.033 2.501 -38.211 1.00 96.00 93 LYS A N 1
ATOM 685 C CA . LYS A 1 93 ? 27.791 2.090 -39.606 1.00 96.00 93 LYS A CA 1
ATOM 686 C C . LYS A 1 93 ? 28.817 2.705 -40.560 1.00 96.00 93 LYS A C 1
ATOM 688 O O . LYS A 1 93 ? 29.369 1.984 -41.389 1.00 96.00 93 LYS A O 1
ATOM 693 N N . ALA A 1 94 ? 29.116 3.996 -40.409 1.00 95.94 94 ALA A N 1
ATOM 694 C CA . ALA A 1 94 ? 30.132 4.677 -41.209 1.00 95.94 94 ALA A CA 1
ATOM 695 C C . ALA A 1 94 ? 31.536 4.089 -40.979 1.00 95.94 94 ALA A C 1
ATOM 697 O O . ALA A 1 94 ? 32.257 3.807 -41.936 1.00 95.94 94 ALA A O 1
ATOM 698 N N . MET A 1 95 ? 31.900 3.822 -39.720 1.00 94.12 95 MET A N 1
ATOM 699 C CA . MET A 1 95 ? 33.167 3.167 -39.378 1.00 94.12 95 MET A CA 1
ATOM 700 C C . MET A 1 95 ? 33.271 1.773 -40.000 1.00 94.12 95 MET A C 1
ATOM 702 O O . MET A 1 95 ? 34.293 1.458 -40.606 1.00 94.12 95 MET A O 1
ATOM 706 N N . LYS A 1 96 ? 32.212 0.956 -39.913 1.00 95.31 96 LYS A N 1
ATOM 707 C CA . LYS A 1 96 ? 32.177 -0.370 -40.544 1.00 95.31 96 LYS A CA 1
ATOM 708 C C . LYS A 1 96 ? 32.413 -0.275 -42.054 1.00 95.31 96 LYS A C 1
ATOM 710 O O . LYS A 1 96 ? 33.248 -1.003 -42.578 1.00 95.31 96 LYS A O 1
ATOM 715 N N . ALA A 1 97 ? 31.724 0.640 -42.736 1.00 96.06 97 ALA A N 1
ATOM 716 C CA . ALA A 1 97 ? 31.888 0.835 -44.175 1.00 96.06 97 ALA A CA 1
ATOM 717 C C . ALA A 1 97 ? 33.326 1.241 -44.551 1.00 96.06 97 ALA A C 1
ATOM 719 O O . ALA A 1 97 ? 33.882 0.723 -45.517 1.00 96.06 97 ALA A O 1
ATOM 720 N N . SER A 1 98 ? 33.953 2.119 -43.761 1.00 94.94 98 SER A N 1
ATOM 721 C CA . SER A 1 98 ? 35.346 2.541 -43.966 1.00 94.94 98 SER A CA 1
ATOM 722 C C . SER A 1 98 ? 36.346 1.391 -43.788 1.00 94.94 98 SER A C 1
ATOM 724 O O . SER A 1 98 ? 37.259 1.211 -44.601 1.00 94.94 98 SER A O 1
ATOM 726 N N . VAL A 1 99 ? 36.149 0.567 -42.754 1.00 95.75 99 VAL A N 1
ATOM 727 C CA . VAL A 1 99 ? 36.966 -0.631 -42.513 1.00 95.75 99 VAL A CA 1
ATOM 728 C C . VAL A 1 99 ? 36.799 -1.640 -43.649 1.00 95.75 99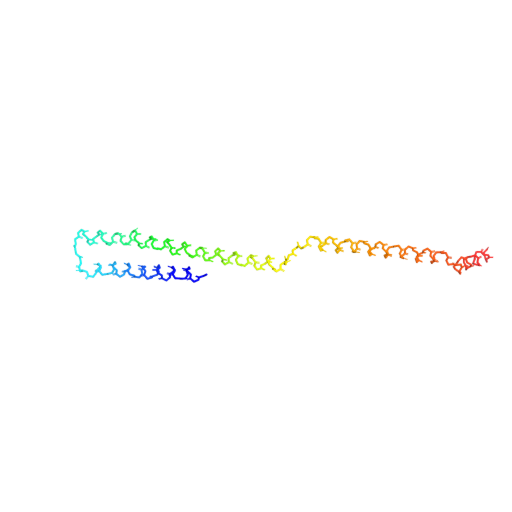 VAL A C 1
ATOM 730 O O . VAL A 1 99 ? 37.798 -2.144 -44.160 1.00 95.75 99 VAL A O 1
ATOM 733 N N . ASP A 1 100 ? 35.567 -1.894 -44.095 1.00 94.69 100 ASP A N 1
ATOM 734 C CA . ASP A 1 100 ? 35.288 -2.807 -45.208 1.00 94.69 100 ASP A CA 1
ATOM 735 C C . ASP A 1 100 ? 35.943 -2.323 -46.514 1.00 94.69 100 ASP A C 1
ATOM 737 O O . ASP A 1 100 ? 36.563 -3.117 -47.228 1.00 94.69 100 ASP A O 1
ATOM 741 N N . ALA A 1 101 ? 35.875 -1.019 -46.803 1.00 94.12 101 ALA A N 1
ATOM 742 C CA . ALA A 1 101 ? 36.522 -0.416 -4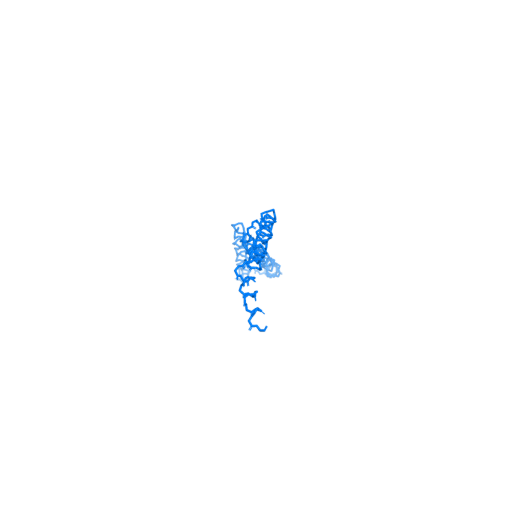7.967 1.00 94.12 101 ALA A CA 1
ATOM 743 C C . ALA A 1 101 ? 38.051 -0.540 -47.895 1.00 94.12 101 ALA A C 1
ATOM 745 O O . ALA A 1 101 ? 38.691 -0.958 -48.860 1.00 94.12 101 ALA A O 1
ATOM 746 N N . SER A 1 102 ? 38.637 -0.253 -46.732 1.00 92.12 102 SER A N 1
ATOM 747 C CA . SER A 1 102 ? 40.079 -0.384 -46.502 1.00 92.12 102 SER A CA 1
ATOM 748 C C . SER A 1 102 ? 40.543 -1.837 -46.647 1.00 92.12 102 SER A C 1
ATOM 750 O O . SER A 1 102 ? 41.553 -2.110 -47.296 1.00 92.12 102 SER A O 1
ATOM 752 N N . ALA A 1 103 ? 39.771 -2.794 -46.125 1.00 92.38 103 ALA A N 1
ATOM 753 C CA . ALA A 1 103 ? 40.032 -4.218 -46.304 1.00 92.38 103 ALA A CA 1
ATOM 754 C C . ALA A 1 103 ? 39.928 -4.643 -47.780 1.00 92.38 103 ALA A C 1
ATOM 756 O O . ALA A 1 103 ? 40.724 -5.462 -48.242 1.00 92.38 103 ALA A O 1
ATOM 757 N N . ALA A 1 104 ? 38.976 -4.097 -48.542 1.00 91.50 104 ALA A N 1
ATOM 758 C CA . ALA A 1 104 ? 38.858 -4.352 -49.976 1.00 91.50 104 ALA A CA 1
ATOM 759 C C . ALA A 1 104 ? 40.066 -3.813 -50.760 1.00 91.50 104 ALA A C 1
ATOM 761 O O . ALA A 1 104 ? 40.628 -4.540 -51.581 1.00 91.50 104 ALA A O 1
ATOM 762 N N . VAL A 1 105 ? 40.515 -2.589 -50.464 1.00 91.75 105 VAL A N 1
ATOM 763 C CA . VAL A 1 105 ? 41.712 -1.991 -51.079 1.00 91.75 105 VAL A CA 1
ATOM 764 C C . VAL A 1 105 ? 42.959 -2.806 -50.746 1.00 91.75 105 VAL A C 1
ATOM 766 O O . VAL A 1 105 ? 43.696 -3.184 -51.653 1.00 91.75 105 VAL A O 1
ATOM 769 N N . ALA A 1 106 ? 43.172 -3.152 -49.475 1.00 88.12 106 ALA A N 1
ATOM 770 C CA . ALA A 1 106 ? 44.308 -3.972 -49.058 1.00 88.12 106 ALA A CA 1
ATOM 771 C C . ALA A 1 106 ? 44.330 -5.331 -49.783 1.00 88.12 106 ALA A C 1
ATOM 773 O O . ALA A 1 106 ? 45.371 -5.757 -50.286 1.00 88.12 106 ALA A O 1
ATOM 774 N N . ARG A 1 107 ? 43.168 -5.988 -49.918 1.00 84.50 107 ARG A N 1
ATOM 775 C CA . ARG A 1 107 ? 43.033 -7.228 -50.701 1.00 84.50 107 ARG A CA 1
ATOM 776 C C . ARG A 1 107 ? 43.341 -7.016 -52.184 1.00 84.50 107 ARG A C 1
ATOM 778 O O . ARG A 1 107 ? 44.006 -7.858 -52.780 1.00 84.50 107 ARG A O 1
ATOM 785 N N . ALA A 1 108 ? 42.879 -5.920 -52.786 1.00 84.94 108 ALA A N 1
ATOM 786 C CA . ALA A 1 108 ? 43.146 -5.609 -54.190 1.00 84.94 108 ALA A CA 1
ATOM 787 C C . ALA A 1 108 ? 44.639 -5.358 -54.449 1.00 84.94 108 ALA A C 1
ATOM 789 O O . ALA A 1 108 ? 45.182 -5.875 -55.422 1.00 84.94 108 ALA A O 1
ATOM 790 N N . LEU A 1 109 ? 45.313 -4.628 -53.557 1.00 83.44 109 LEU A N 1
ATOM 791 C CA . LEU A 1 109 ? 46.758 -4.398 -53.622 1.00 83.44 109 LEU A CA 1
ATOM 792 C C . LEU A 1 109 ? 47.547 -5.699 -53.448 1.00 83.44 109 LEU A C 1
ATOM 794 O O . LEU A 1 109 ? 48.482 -5.947 -54.201 1.00 83.44 109 LEU A O 1
ATOM 798 N N . SER A 1 110 ? 47.138 -6.564 -52.516 1.00 77.50 110 SER A N 1
ATOM 799 C CA . SER A 1 110 ? 47.748 -7.885 -52.336 1.00 77.50 110 SER A CA 1
ATOM 800 C C . SER A 1 110 ? 47.587 -8.770 -53.581 1.00 77.50 110 SER A C 1
ATOM 802 O O . SER A 1 110 ? 48.565 -9.353 -54.039 1.00 77.50 110 SER A O 1
ATOM 804 N N . ARG A 1 111 ? 46.395 -8.803 -54.196 1.00 71.69 111 ARG A N 1
ATOM 805 C CA . ARG A 1 111 ? 46.140 -9.536 -55.455 1.00 71.69 111 ARG A CA 1
ATOM 806 C C . ARG A 1 111 ? 46.890 -8.968 -56.659 1.00 71.69 111 ARG A C 1
ATOM 808 O O . ARG A 1 111 ? 47.246 -9.706 -57.572 1.00 71.69 111 ARG A O 1
ATOM 815 N N . ASN A 1 112 ? 47.103 -7.657 -56.689 1.00 68.25 112 ASN A N 1
ATOM 816 C CA . ASN A 1 112 ? 47.829 -6.987 -57.763 1.00 68.25 112 ASN A CA 1
ATOM 817 C C . ASN A 1 112 ? 49.317 -6.818 -57.470 1.00 68.25 112 ASN A C 1
ATOM 819 O O . ASN A 1 112 ? 49.983 -6.111 -58.223 1.00 68.25 112 ASN A O 1
ATOM 823 N N . ASN A 1 113 ? 49.844 -7.470 -56.428 1.00 74.00 113 ASN A N 1
ATOM 824 C CA . ASN A 1 113 ? 51.258 -7.397 -56.114 1.00 74.00 113 ASN A CA 1
ATOM 825 C C . ASN A 1 113 ? 52.071 -7.952 -57.302 1.00 74.00 113 ASN A C 1
ATOM 827 O O . ASN A 1 113 ? 51.978 -9.148 -57.602 1.00 74.00 113 ASN A O 1
ATOM 831 N N . PRO A 1 114 ? 52.854 -7.106 -57.997 1.00 67.62 114 PRO A N 1
ATOM 832 C CA . PRO A 1 114 ? 53.589 -7.516 -59.186 1.00 67.62 114 PRO A CA 1
ATOM 833 C C . PRO A 1 114 ? 54.635 -8.585 -58.865 1.00 67.62 114 PRO A C 1
ATOM 835 O O . PRO A 1 114 ? 54.925 -9.402 -59.726 1.00 67.62 114 PRO A O 1
ATOM 838 N N . VAL A 1 115 ? 55.134 -8.656 -57.625 1.00 70.19 115 VAL A N 1
ATOM 839 C CA . VAL A 1 115 ? 56.071 -9.702 -57.187 1.00 70.19 115 VAL A CA 1
ATOM 840 C C . VAL A 1 115 ? 55.408 -11.081 -57.194 1.00 70.19 115 VAL A C 1
ATOM 842 O O . VAL A 1 115 ? 56.037 -12.045 -57.613 1.00 70.19 115 VAL A O 1
ATOM 845 N N . ALA A 1 116 ? 54.131 -11.179 -56.806 1.00 66.12 116 ALA A N 1
ATOM 846 C CA . ALA A 1 116 ? 53.387 -12.440 -56.853 1.00 66.12 116 ALA A CA 1
ATOM 847 C C . ALA A 1 116 ? 53.111 -12.877 -58.301 1.00 66.12 116 ALA A C 1
ATOM 849 O O . ALA A 1 116 ? 53.343 -14.026 -58.651 1.00 66.12 116 ALA A O 1
ATOM 850 N N . LYS A 1 117 ? 52.707 -11.938 -59.169 1.00 65.75 117 LYS A N 1
ATOM 851 C CA . LYS A 1 117 ? 52.473 -12.218 -60.598 1.00 65.75 117 LYS A CA 1
ATOM 852 C C . LYS A 1 117 ? 53.754 -12.587 -61.350 1.00 65.75 117 LYS A C 1
ATOM 854 O O . LYS A 1 117 ? 53.715 -13.431 -62.236 1.00 65.75 117 LYS A O 1
ATOM 859 N N . VAL A 1 118 ? 54.880 -11.957 -61.011 1.00 72.12 118 VAL A N 1
ATOM 860 C CA . VAL A 1 118 ? 56.193 -12.289 -61.581 1.00 72.12 118 VAL A CA 1
ATOM 861 C C . VAL A 1 118 ? 56.677 -13.643 -61.065 1.00 72.12 118 VAL A C 1
ATOM 863 O O . VAL A 1 118 ? 57.208 -14.411 -61.854 1.00 72.12 118 VAL A O 1
ATOM 866 N N . LEU A 1 119 ? 56.464 -13.973 -59.786 1.00 70.06 119 LEU A N 1
ATOM 867 C CA . LEU A 1 119 ? 56.815 -15.288 -59.245 1.00 70.06 119 LEU A CA 1
ATOM 868 C C . LEU A 1 119 ? 56.015 -16.416 -59.915 1.00 70.06 119 LEU A C 1
ATOM 870 O O . LEU A 1 119 ? 56.623 -17.394 -60.337 1.00 70.06 119 LEU A O 1
ATOM 874 N N . ASP A 1 120 ? 54.699 -16.256 -60.082 1.00 67.75 120 ASP A N 1
ATOM 875 C CA . ASP A 1 120 ? 53.868 -17.223 -60.816 1.00 67.75 120 ASP A CA 1
ATOM 876 C C . ASP A 1 120 ? 54.329 -17.359 -62.274 1.00 67.75 120 ASP A C 1
ATOM 878 O O . ASP A 1 120 ? 54.527 -18.470 -62.751 1.00 67.75 120 ASP A O 1
ATOM 882 N N . ALA A 1 121 ? 54.598 -16.245 -62.966 1.00 73.25 121 ALA A N 1
ATOM 883 C CA . ALA A 1 121 ? 55.096 -16.276 -64.343 1.00 73.25 121 ALA A CA 1
ATOM 884 C C . ALA A 1 121 ? 56.481 -16.940 -64.475 1.00 73.25 121 ALA A C 1
ATOM 886 O O . ALA A 1 121 ? 56.763 -17.573 -65.486 1.00 73.25 121 ALA A O 1
ATOM 887 N N . LEU A 1 122 ? 57.354 -16.805 -63.471 1.00 70.56 122 LEU A N 1
ATOM 888 C CA . LEU A 1 122 ? 58.664 -17.464 -63.455 1.00 70.56 122 LEU A CA 1
ATOM 889 C C . LEU A 1 122 ? 58.562 -18.966 -63.153 1.00 70.56 122 LEU A C 1
ATOM 891 O O . LEU A 1 122 ? 59.375 -19.733 -63.664 1.00 70.56 122 LEU A O 1
ATOM 895 N N . LEU A 1 123 ? 57.587 -19.383 -62.342 1.00 73.75 123 LEU A N 1
ATOM 896 C CA . LEU A 1 123 ? 57.324 -20.792 -62.036 1.00 73.75 123 LEU A CA 1
ATOM 897 C C . LEU A 1 123 ? 56.643 -21.521 -63.207 1.00 73.75 123 LEU A C 1
ATOM 899 O O . LEU A 1 123 ? 56.953 -22.682 -63.453 1.00 73.75 123 LEU A O 1
ATOM 903 N N . ASP A 1 124 ? 55.780 -20.837 -63.960 1.00 69.50 124 ASP A N 1
ATOM 904 C CA . ASP A 1 124 ? 55.073 -21.397 -65.124 1.00 69.50 124 ASP A CA 1
ATOM 905 C C . ASP A 1 124 ? 55.988 -21.568 -66.355 1.00 69.50 124 ASP A C 1
ATOM 907 O O . ASP A 1 124 ? 55.736 -22.397 -67.219 1.00 69.50 124 ASP A O 1
ATOM 911 N N . VAL A 1 125 ? 57.099 -20.823 -66.424 1.00 64.38 125 VAL A N 1
ATOM 912 C CA . VAL A 1 125 ? 58.118 -20.934 -67.491 1.00 64.38 125 VAL A CA 1
ATOM 913 C C . VAL A 1 125 ? 59.062 -22.136 -67.295 1.00 64.38 125 VAL A C 1
ATOM 915 O O . VAL A 1 125 ? 59.798 -22.489 -68.215 1.00 64.38 125 VAL A O 1
ATOM 918 N N . GLN A 1 126 ? 59.064 -22.777 -66.118 1.00 55.31 126 GLN A N 1
ATOM 919 C CA . GLN A 1 126 ? 59.934 -23.925 -65.813 1.00 55.31 126 GLN A CA 1
ATOM 920 C C . GLN A 1 126 ? 59.272 -25.309 -65.982 1.00 55.31 126 GLN A C 1
ATOM 922 O O . GLN A 1 126 ? 59.936 -26.305 -65.691 1.00 55.31 126 GLN A O 1
ATOM 927 N N . ASN A 1 127 ? 58.025 -25.392 -66.467 1.00 49.22 127 ASN A N 1
ATOM 928 C CA . ASN A 1 127 ? 57.342 -26.657 -66.792 1.00 49.22 127 ASN A CA 1
ATOM 929 C C . ASN A 1 127 ? 57.117 -26.837 -68.296 1.00 49.22 127 ASN A C 1
ATOM 931 O O . ASN A 1 127 ? 56.720 -25.857 -68.961 1.00 49.22 127 ASN A O 1
#

Sequence (127 aa):
MKNLQSGKEASQQLKAGSQKVVAAVDGKTLSGAAYTAGKGLFSDLVLPTISKVTSAMDRIEQELQTYTNADQNISSEGTLDEDKLNQQIATKKAMKASVDASAAVARALSRNNPVAKVLDALLDVQN

Radius of gyration: 41.46 Å; chains: 1; bounding box: 89×39×103 Å

Secondary structure (DSSP, 8-state):
-HHHHHHHHHHHHHHHHHHHHHHHIIIIIS-SHHHHHHHHIIIIIIHHHHHHHHHHHHHHHHHHHHHHHHHHHHHHT----HHHHHHHHHHHHHHHHHHHHHHHHHHHHHHT-HHHHHHHHHHHTT-

Foldseek 3Di:
DVVLVVVLVVLVVQLVVLVVQLVVLVPPPDDDPVSVVSNCCSVVPVNVVSVVSNVVSVVVVVVVVVVVVVCVVVVVVPPPPVVVVVVVVVVVVVVVVVVVVVVVVVVVCVVPVVVVVVVVVVVVVVD

Organism: NCBI:txid1077675

pLDDT: mean 83.24, std 12.13, range [49.22, 96.69]